Protein AF-A0A7W0ZD08-F1 (afdb_monomer_lite)

Sequence (83 aa):
MDRVVIEDMIPALEQEPGFQGGMNLVNGDDGNGMMIMPWETREQAEQPLSDYGPAFLQSLAKFAAISSGDRAPILVWEVNAKV

Structure (mmCIF, N/CA/C/O backbone):
data_AF-A0A7W0ZD08-F1
#
_entry.id   AF-A0A7W0ZD08-F1
#
loop_
_atom_site.group_PDB
_atom_site.id
_atom_site.type_symbol
_atom_site.label_atom_id
_atom_site.label_alt_id
_atom_site.label_comp_id
_atom_site.label_asym_id
_atom_site.label_entity_id
_atom_site.label_seq_id
_atom_site.pdbx_PDB_ins_code
_atom_site.Cartn_x
_atom_site.Cartn_y
_atom_site.Cartn_z
_atom_site.occupancy
_atom_site.B_iso_or_equiv
_atom_site.auth_seq_id
_atom_site.auth_comp_id
_atom_site.auth_asym_id
_atom_site.auth_atom_id
_atom_site.pdbx_PDB_model_num
ATOM 1 N N . MET A 1 1 ? 11.555 -3.330 -8.023 1.00 63.28 1 MET A N 1
ATOM 2 C CA . MET A 1 1 ? 10.326 -2.781 -7.415 1.00 63.28 1 MET A CA 1
ATOM 3 C C . MET A 1 1 ? 9.470 -3.907 -6.847 1.00 63.28 1 MET A C 1
ATOM 5 O O . MET A 1 1 ? 9.286 -3.947 -5.639 1.00 63.28 1 MET A O 1
ATOM 9 N N . ASP A 1 2 ? 9.082 -4.878 -7.677 1.00 67.06 2 ASP A N 1
ATOM 10 C CA . ASP A 1 2 ? 8.198 -6.003 -7.313 1.00 67.06 2 ASP A CA 1
ATOM 11 C C . ASP A 1 2 ? 8.645 -6.791 -6.084 1.00 67.06 2 ASP A C 1
ATOM 13 O O . ASP A 1 2 ? 7.842 -7.091 -5.209 1.00 67.06 2 ASP A O 1
ATOM 17 N N . ARG A 1 3 ? 9.948 -7.061 -5.967 1.00 73.69 3 ARG A N 1
ATOM 18 C CA . ARG A 1 3 ? 10.497 -7.806 -4.833 1.00 73.69 3 ARG A CA 1
ATOM 19 C C . ARG A 1 3 ? 10.274 -7.104 -3.488 1.00 73.69 3 ARG A C 1
ATOM 21 O O . ARG A 1 3 ? 9.881 -7.754 -2.538 1.00 73.69 3 ARG A O 1
ATOM 28 N N . VAL A 1 4 ? 10.458 -5.784 -3.414 1.00 74.44 4 VAL A N 1
ATOM 29 C CA . VAL A 1 4 ? 10.223 -5.017 -2.173 1.00 74.44 4 VAL A CA 1
ATOM 30 C C . VAL A 1 4 ? 8.735 -4.941 -1.846 1.00 74.44 4 VAL A C 1
ATOM 32 O O . VAL A 1 4 ? 8.346 -4.995 -0.686 1.00 74.44 4 VAL A O 1
ATOM 35 N N . VAL A 1 5 ? 7.880 -4.879 -2.862 1.00 76.00 5 VAL A N 1
ATOM 36 C CA . VAL A 1 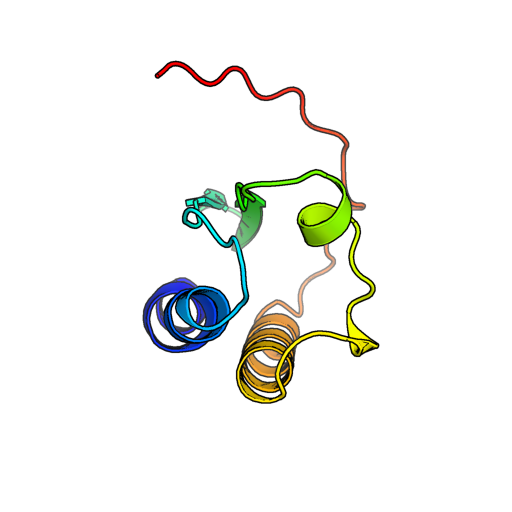5 ? 6.431 -4.920 -2.657 1.00 76.00 5 VAL A CA 1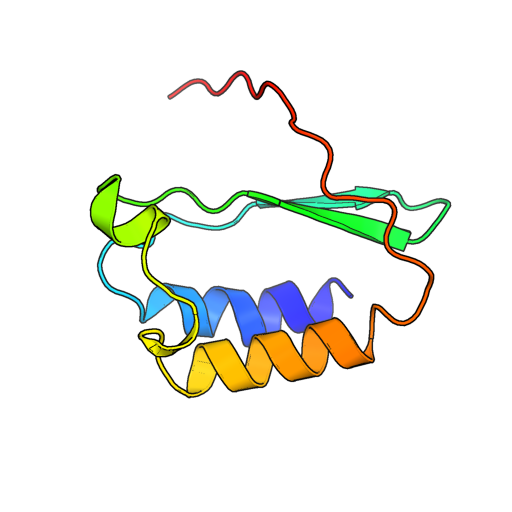
ATOM 37 C C . VAL A 1 5 ? 5.990 -6.267 -2.075 1.00 76.00 5 VAL A C 1
ATOM 39 O O . VAL A 1 5 ? 5.285 -6.290 -1.070 1.00 76.00 5 VAL A O 1
ATOM 42 N N . ILE A 1 6 ? 6.425 -7.370 -2.686 1.00 80.69 6 ILE A N 1
ATOM 43 C CA . ILE A 1 6 ? 5.998 -8.729 -2.330 1.00 80.69 6 ILE A CA 1
ATOM 44 C C . ILE A 1 6 ? 6.652 -9.208 -1.030 1.00 80.69 6 ILE A C 1
ATOM 46 O O . ILE A 1 6 ? 5.977 -9.805 -0.200 1.00 80.69 6 ILE A O 1
ATOM 50 N N . GLU A 1 7 ? 7.953 -8.974 -0.854 1.00 83.44 7 GLU A N 1
ATOM 51 C CA . GLU A 1 7 ? 8.715 -9.538 0.268 1.00 83.44 7 GLU A CA 1
ATOM 52 C C . GLU A 1 7 ? 8.701 -8.648 1.517 1.00 83.44 7 GLU A C 1
ATOM 54 O O . GLU A 1 7 ? 8.790 -9.177 2.620 1.00 83.44 7 GLU A O 1
ATOM 59 N N . ASP A 1 8 ? 8.565 -7.323 1.366 1.00 85.25 8 ASP A N 1
ATOM 60 C CA . ASP A 1 8 ? 8.659 -6.391 2.498 1.00 85.25 8 ASP A CA 1
ATOM 61 C C . ASP A 1 8 ? 7.334 -5.667 2.786 1.00 85.25 8 ASP A C 1
ATOM 63 O O . ASP A 1 8 ? 6.929 -5.543 3.943 1.00 85.25 8 ASP A O 1
ATOM 67 N N . MET A 1 9 ? 6.662 -5.130 1.763 1.00 83.56 9 MET A N 1
ATOM 68 C CA . MET A 1 9 ? 5.561 -4.185 1.979 1.00 83.56 9 MET A CA 1
ATOM 69 C C . MET A 1 9 ? 4.216 -4.868 2.244 1.00 83.56 9 MET A C 1
ATOM 71 O O . MET A 1 9 ? 3.538 -4.488 3.195 1.00 83.56 9 MET A O 1
ATOM 75 N N . ILE A 1 10 ? 3.845 -5.889 1.462 1.00 86.81 10 ILE A N 1
ATOM 76 C CA . ILE A 1 10 ? 2.612 -6.663 1.694 1.00 86.81 10 ILE A CA 1
ATOM 77 C C . ILE A 1 10 ? 2.640 -7.357 3.070 1.00 86.81 10 ILE A C 1
ATOM 79 O O . ILE A 1 10 ? 1.697 -7.147 3.829 1.00 86.81 10 ILE A O 1
ATOM 83 N N . PRO A 1 11 ? 3.712 -8.068 3.475 1.00 89.81 11 PRO A N 1
ATOM 84 C CA . PRO A 1 11 ? 3.763 -8.698 4.799 1.00 89.81 11 PRO A CA 1
ATOM 85 C C . PRO A 1 11 ? 3.732 -7.707 5.970 1.00 89.81 11 PRO A C 1
ATOM 87 O O . PRO A 1 11 ? 3.318 -8.052 7.077 1.00 89.81 11 PRO A O 1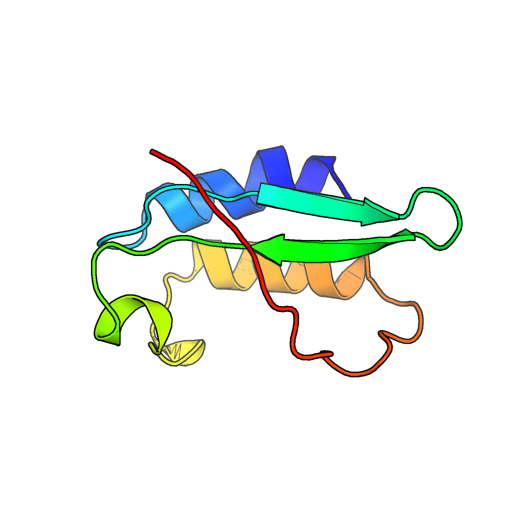
ATOM 90 N N . ALA A 1 12 ? 4.201 -6.472 5.759 1.00 88.75 12 ALA A N 1
ATOM 91 C CA . ALA A 1 12 ? 4.077 -5.416 6.757 1.00 88.75 12 ALA A CA 1
ATOM 92 C C . ALA A 1 12 ? 2.635 -4.894 6.853 1.00 88.75 12 ALA A C 1
ATOM 94 O O . ALA A 1 12 ? 2.143 -4.685 7.956 1.00 88.75 12 ALA A O 1
ATOM 95 N N . LEU A 1 13 ? 1.950 -4.734 5.718 1.00 88.25 13 LEU A N 1
ATOM 96 C CA . LEU A 1 13 ? 0.548 -4.312 5.665 1.00 88.25 13 LEU A CA 1
ATOM 97 C C . LEU A 1 13 ? -0.416 -5.370 6.214 1.00 88.25 13 LEU A C 1
ATOM 99 O O . LEU A 1 13 ? -1.406 -5.013 6.836 1.00 88.25 13 LEU A O 1
ATOM 103 N N . GLU A 1 14 ? -0.113 -6.661 6.063 1.00 90.50 14 GLU A N 1
ATOM 104 C CA . GLU A 1 14 ? -0.891 -7.757 6.671 1.00 90.50 14 GLU A CA 1
ATOM 105 C C . GLU A 1 14 ? -0.952 -7.688 8.206 1.00 90.50 14 GLU A C 1
ATOM 107 O O . GLU A 1 14 ? -1.810 -8.322 8.818 1.00 90.50 14 GLU A O 1
ATOM 112 N N . GLN A 1 15 ? -0.058 -6.921 8.836 1.00 90.56 15 GLN A N 1
ATOM 113 C CA . GLN A 1 15 ? -0.060 -6.689 10.281 1.00 90.56 15 GLN A CA 1
ATOM 114 C C . GLN A 1 15 ? -0.919 -5.482 10.688 1.00 90.56 15 GLN A C 1
ATOM 116 O O . GLN A 1 15 ? -1.190 -5.313 11.878 1.00 90.56 15 GLN A O 1
ATOM 121 N N . GLU A 1 16 ? -1.350 -4.651 9.735 1.00 90.62 16 GLU A N 1
ATOM 122 C CA . GLU A 1 16 ? -2.166 -3.470 10.004 1.00 90.62 16 GLU A CA 1
ATOM 123 C C . GLU A 1 16 ? -3.649 -3.851 10.176 1.00 90.62 16 GLU A C 1
ATOM 125 O O . GLU A 1 16 ? -4.203 -4.605 9.366 1.00 90.62 16 GLU A O 1
ATOM 130 N N . PRO A 1 17 ? -4.340 -3.328 11.207 1.00 89.31 17 PRO A N 1
ATOM 131 C CA . PRO A 1 17 ? -5.751 -3.620 11.427 1.00 89.31 17 PRO A CA 1
ATOM 132 C C . PRO A 1 17 ? -6.627 -3.238 10.228 1.00 89.31 17 PRO A C 1
ATOM 134 O O . PRO A 1 17 ? -6.675 -2.081 9.818 1.00 89.31 17 PRO A O 1
ATOM 137 N N . GLY A 1 18 ? -7.370 -4.216 9.707 1.00 88.75 18 GLY A N 1
ATOM 138 C CA . GLY A 1 18 ? -8.346 -4.008 8.638 1.00 88.75 18 GLY A CA 1
ATOM 139 C C . GLY A 1 18 ? -7.774 -3.993 7.223 1.00 88.75 18 GLY A C 1
ATOM 140 O O . GLY A 1 18 ? -8.540 -3.788 6.284 1.00 88.75 18 GLY A O 1
ATOM 141 N N . PHE A 1 19 ? -6.479 -4.251 7.027 1.00 91.19 19 PHE A N 1
ATOM 142 C CA . PHE A 1 19 ? -5.919 -4.447 5.688 1.00 91.19 19 PHE A CA 1
ATOM 143 C C . PHE A 1 19 ? -6.553 -5.668 4.998 1.00 91.19 19 PHE A C 1
ATOM 145 O O . PHE A 1 19 ? -6.629 -6.748 5.583 1.00 91.19 19 PHE A O 1
ATOM 152 N N . GLN A 1 20 ? -7.010 -5.509 3.750 1.00 90.62 20 GLN A N 1
ATOM 153 C CA . GLN A 1 20 ? -7.712 -6.564 2.994 1.00 90.62 20 GLN A CA 1
ATOM 154 C C . GLN A 1 20 ? -6.928 -7.064 1.769 1.00 90.62 20 GLN A C 1
ATOM 156 O O . GLN A 1 20 ? -7.441 -7.854 0.976 1.00 90.62 20 GLN A O 1
ATOM 161 N N . GLY A 1 21 ? -5.690 -6.603 1.589 1.00 86.81 21 GLY A N 1
ATOM 162 C CA . GLY A 1 21 ? -4.822 -6.997 0.484 1.00 86.81 21 GLY A CA 1
ATOM 163 C C . GLY A 1 21 ? -4.240 -5.808 -0.269 1.00 86.81 21 GLY A C 1
ATOM 164 O O . GLY A 1 21 ? -4.546 -4.650 0.002 1.00 86.81 21 GLY A O 1
ATOM 165 N N . GLY A 1 22 ? -3.370 -6.098 -1.232 1.00 84.44 22 GLY A N 1
ATOM 166 C CA . GLY A 1 22 ? -2.699 -5.082 -2.034 1.00 84.44 22 GLY A CA 1
ATOM 167 C C . GLY A 1 22 ? -2.553 -5.529 -3.479 1.00 84.44 22 GLY A C 1
ATOM 168 O O . GLY A 1 22 ? -2.113 -6.645 -3.751 1.00 84.44 22 GLY A O 1
ATOM 169 N N . MET A 1 23 ? -2.898 -4.645 -4.410 1.00 80.94 23 MET A N 1
ATOM 170 C CA . MET A 1 23 ? -2.649 -4.833 -5.834 1.00 80.94 23 MET A CA 1
ATOM 171 C C . MET A 1 23 ? -1.652 -3.782 -6.304 1.00 80.94 23 MET A C 1
ATOM 173 O O . MET A 1 23 ? -1.926 -2.586 -6.234 1.00 80.94 23 MET A O 1
ATOM 177 N N . ASN A 1 24 ? -0.501 -4.230 -6.795 1.00 77.81 24 ASN A N 1
ATOM 178 C CA . ASN A 1 24 ? 0.508 -3.358 -7.381 1.00 77.81 24 ASN A CA 1
ATOM 179 C C . ASN A 1 24 ? 0.407 -3.409 -8.907 1.00 77.81 24 ASN A C 1
ATOM 181 O O . ASN A 1 24 ? 0.577 -4.467 -9.509 1.00 77.81 24 ASN A O 1
ATOM 185 N N . LEU A 1 25 ? 0.127 -2.266 -9.520 1.00 76.94 25 LEU A N 1
ATOM 186 C CA . LEU A 1 25 ? 0.093 -2.072 -10.961 1.00 76.94 25 LEU A CA 1
ATOM 187 C C . LEU A 1 25 ? 1.386 -1.377 -11.367 1.00 76.94 25 LEU A C 1
ATOM 189 O O . LEU A 1 25 ? 1.651 -0.274 -10.897 1.00 76.94 25 LEU A O 1
ATOM 193 N N . VAL A 1 26 ? 2.182 -2.012 -12.222 1.00 74.19 26 VAL A N 1
ATOM 194 C CA . VAL A 1 26 ? 3.460 -1.468 -12.696 1.00 74.19 26 VAL A CA 1
ATOM 195 C C . VAL A 1 26 ? 3.404 -1.320 -14.208 1.00 74.19 26 VAL A C 1
ATOM 197 O O . VAL A 1 26 ? 3.011 -2.248 -14.913 1.00 74.19 26 VAL A O 1
ATOM 200 N N . ASN A 1 27 ? 3.804 -0.156 -14.704 1.00 71.00 27 ASN A N 1
ATOM 201 C CA . ASN A 1 27 ? 4.086 0.056 -16.109 1.00 71.00 27 ASN A CA 1
ATOM 202 C C . ASN A 1 27 ? 5.508 -0.443 -16.409 1.00 71.00 27 ASN A C 1
ATOM 204 O O . ASN A 1 27 ? 6.487 0.051 -15.851 1.00 71.00 27 ASN A O 1
ATOM 208 N N . GLY A 1 28 ? 5.617 -1.449 -17.279 1.00 66.62 28 GLY A N 1
ATOM 209 C CA . GLY A 1 28 ? 6.894 -2.070 -17.633 1.00 66.62 28 GLY A CA 1
ATOM 210 C C . GLY A 1 28 ? 7.823 -1.175 -18.458 1.00 66.62 28 GLY A C 1
ATOM 211 O O . GLY A 1 28 ? 9.026 -1.425 -18.471 1.00 66.62 28 GLY A O 1
ATOM 212 N N . ASP A 1 29 ? 7.287 -0.140 -19.110 1.00 67.12 29 ASP A N 1
ATOM 213 C CA . ASP A 1 29 ? 8.053 0.709 -20.029 1.00 67.12 29 ASP A CA 1
ATOM 214 C C . ASP A 1 29 ? 8.817 1.827 -19.306 1.00 67.12 29 ASP A C 1
ATOM 216 O O . ASP A 1 29 ? 9.946 2.152 -19.671 1.00 67.12 29 ASP A O 1
ATOM 220 N N . ASP A 1 30 ? 8.210 2.416 -18.274 1.00 68.56 30 ASP A N 1
ATOM 221 C CA . ASP A 1 30 ? 8.766 3.555 -17.530 1.00 68.56 30 ASP A CA 1
ATOM 222 C C . ASP A 1 30 ? 9.006 3.252 -16.040 1.00 68.56 30 ASP A C 1
ATOM 224 O O . ASP A 1 30 ? 9.575 4.075 -15.323 1.00 68.56 30 ASP A O 1
ATOM 228 N N . GLY A 1 31 ? 8.604 2.069 -15.563 1.00 65.56 31 GLY A N 1
ATOM 229 C CA . GLY A 1 31 ? 8.744 1.663 -14.167 1.00 65.56 31 GLY A CA 1
ATOM 230 C C . GLY A 1 31 ? 7.795 2.379 -13.203 1.00 65.56 31 GLY A C 1
ATOM 231 O O . GLY A 1 31 ? 7.946 2.230 -11.986 1.00 65.56 31 GLY A O 1
ATOM 232 N N . ASN A 1 32 ? 6.818 3.143 -13.702 1.00 71.12 32 ASN A N 1
ATOM 233 C CA . ASN A 1 32 ? 5.816 3.781 -12.857 1.00 71.12 32 ASN A CA 1
ATOM 234 C C . ASN A 1 32 ? 4.918 2.734 -12.204 1.00 71.12 32 ASN A C 1
ATOM 236 O O . ASN A 1 32 ? 4.518 1.754 -12.826 1.00 71.12 32 ASN A O 1
ATOM 240 N N . GLY A 1 33 ? 4.575 2.956 -10.936 1.00 72.56 33 GLY A N 1
ATOM 241 C CA . GLY A 1 33 ? 3.790 2.012 -10.154 1.00 72.56 33 GLY A CA 1
ATOM 242 C C . GLY A 1 33 ? 2.698 2.688 -9.338 1.00 72.56 33 GLY A C 1
ATOM 243 O O . GLY A 1 33 ? 2.961 3.682 -8.653 1.00 72.56 33 GLY A O 1
ATOM 244 N N . MET A 1 34 ? 1.500 2.111 -9.374 1.00 77.31 34 MET A N 1
ATOM 245 C CA . MET A 1 34 ? 0.378 2.449 -8.505 1.00 77.31 34 MET A CA 1
ATOM 246 C C . MET A 1 34 ? 0.015 1.234 -7.662 1.00 77.31 34 MET A C 1
ATOM 248 O O . MET A 1 34 ? -0.197 0.147 -8.190 1.00 77.31 34 MET A O 1
ATOM 252 N N . MET A 1 35 ? -0.114 1.435 -6.356 1.00 78.88 35 MET A N 1
ATOM 253 C CA . MET A 1 35 ? -0.635 0.412 -5.465 1.00 78.88 35 MET A CA 1
ATOM 254 C C . MET A 1 35 ? -2.046 0.772 -5.011 1.00 78.88 35 MET A C 1
ATOM 256 O O . MET A 1 35 ? -2.299 1.901 -4.597 1.00 78.88 35 MET A O 1
ATOM 260 N N . ILE A 1 36 ? -2.942 -0.208 -5.065 1.00 83.94 36 ILE A N 1
ATOM 261 C CA . ILE A 1 36 ? -4.303 -0.138 -4.537 1.00 83.94 36 ILE A CA 1
ATOM 262 C C . ILE A 1 36 ? -4.368 -1.047 -3.311 1.00 83.94 36 ILE A C 1
ATOM 264 O O . ILE A 1 36 ? -4.019 -2.224 -3.399 1.00 83.94 36 ILE A O 1
ATOM 268 N N . MET A 1 37 ? -4.815 -0.501 -2.181 1.00 86.44 37 MET A N 1
ATOM 269 C CA . MET A 1 37 ? -4.912 -1.205 -0.899 1.00 86.44 37 MET A CA 1
ATOM 270 C C . MET A 1 37 ? -6.349 -1.107 -0.378 1.00 86.44 37 MET A C 1
ATOM 272 O O . MET A 1 37 ? -6.734 -0.041 0.105 1.00 86.44 37 MET A O 1
ATOM 276 N N . PRO A 1 38 ? -7.180 -2.152 -0.522 1.00 87.38 38 PRO A N 1
ATOM 277 C CA . PRO A 1 38 ? -8.461 -2.222 0.167 1.00 87.38 38 PRO A CA 1
ATOM 278 C C . PRO A 1 38 ? -8.284 -2.308 1.689 1.00 87.38 38 PRO A C 1
ATOM 280 O O . PRO A 1 38 ? -7.432 -3.037 2.200 1.00 87.38 38 PRO A O 1
ATOM 283 N N . TRP A 1 39 ? -9.157 -1.594 2.393 1.00 88.94 39 TRP A N 1
ATOM 284 C CA . TRP A 1 39 ? -9.280 -1.600 3.848 1.00 88.94 39 TRP A CA 1
ATOM 285 C C . TRP A 1 39 ? -10.718 -1.925 4.243 1.00 88.94 39 TRP A C 1
ATOM 287 O O . TRP A 1 39 ? -11.647 -1.685 3.468 1.00 88.94 39 TRP A O 1
ATOM 297 N N . GLU A 1 40 ? -10.898 -2.471 5.441 1.00 91.88 40 GLU A N 1
ATOM 298 C CA . GLU A 1 40 ? -12.209 -2.822 5.987 1.00 91.88 40 GLU A CA 1
ATOM 299 C C . GLU A 1 40 ? -13.069 -1.576 6.235 1.00 91.88 40 GLU A C 1
ATOM 301 O O . GLU A 1 40 ? -14.266 -1.586 5.935 1.00 91.88 40 GLU A O 1
ATOM 306 N N . THR A 1 41 ? -12.469 -0.481 6.715 1.00 90.88 41 THR A N 1
ATOM 307 C CA . THR A 1 41 ? -13.173 0.791 6.923 1.00 90.88 41 THR A CA 1
ATOM 308 C C . THR A 1 41 ? -12.476 1.978 6.263 1.00 90.88 41 THR A C 1
ATOM 310 O O . THR A 1 41 ? -11.280 1.961 5.959 1.00 90.88 41 THR A O 1
ATOM 313 N N . ARG A 1 42 ? -13.244 3.053 6.044 1.00 87.12 42 ARG A N 1
ATOM 314 C CA . ARG A 1 42 ? -12.718 4.319 5.517 1.00 87.12 42 ARG A CA 1
ATOM 315 C C . ARG A 1 42 ? -11.697 4.930 6.471 1.00 87.12 42 ARG A C 1
ATOM 317 O O . ARG A 1 42 ? -10.679 5.429 6.018 1.00 87.12 42 ARG A O 1
ATOM 324 N N . GLU A 1 43 ? -11.963 4.879 7.770 1.00 89.06 43 GLU A N 1
ATOM 325 C CA . GLU A 1 43 ? -11.101 5.462 8.798 1.00 89.06 43 GLU A CA 1
ATOM 326 C C . GLU A 1 43 ? -9.708 4.823 8.784 1.00 89.06 43 GLU A C 1
ATOM 328 O O . GLU A 1 43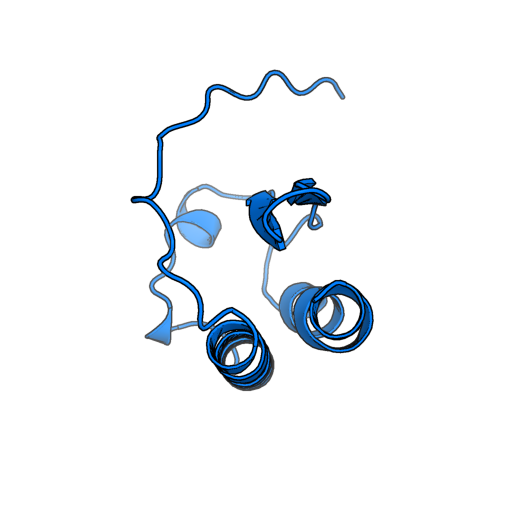 ? -8.714 5.529 8.926 1.00 89.06 43 GLU A O 1
ATOM 333 N N . GLN A 1 44 ? -9.629 3.510 8.549 1.00 86.44 44 GLN A N 1
ATOM 334 C CA . GLN A 1 44 ? -8.358 2.800 8.379 1.00 86.44 44 GLN A CA 1
ATOM 335 C C . GLN A 1 44 ? -7.640 3.226 7.089 1.00 86.44 44 GLN A C 1
ATOM 337 O O . GLN A 1 44 ? -6.439 3.482 7.105 1.00 86.44 44 GLN A O 1
ATOM 342 N N . ALA A 1 45 ? -8.375 3.374 5.981 1.00 85.69 45 ALA A N 1
ATOM 343 C CA . ALA A 1 45 ? -7.807 3.835 4.710 1.00 85.69 45 ALA A CA 1
ATOM 344 C C . ALA A 1 45 ? -7.296 5.287 4.761 1.00 85.69 45 ALA A C 1
ATOM 346 O O . ALA A 1 45 ? -6.349 5.637 4.057 1.00 85.69 45 ALA A O 1
ATOM 347 N N . GLU A 1 46 ? -7.931 6.136 5.570 1.00 85.94 46 GLU A N 1
ATOM 348 C CA . GLU A 1 46 ? -7.604 7.559 5.730 1.00 85.94 46 GLU A CA 1
ATOM 349 C C . GLU A 1 46 ? -6.605 7.821 6.870 1.00 85.94 46 GLU A C 1
ATOM 351 O O . GLU A 1 46 ? -6.259 8.976 7.137 1.00 85.94 46 GLU A O 1
ATOM 356 N N . GLN A 1 47 ? -6.118 6.768 7.533 1.00 86.00 47 GLN A N 1
ATOM 357 C CA . GLN A 1 47 ? -5.183 6.884 8.644 1.00 86.00 47 GLN A CA 1
ATOM 358 C C . GLN A 1 47 ? -3.888 7.612 8.215 1.00 86.00 47 GLN A C 1
ATOM 360 O O . GLN A 1 47 ? -3.308 7.288 7.171 1.00 86.00 47 GLN A O 1
ATOM 365 N N . PRO A 1 48 ? -3.382 8.575 9.011 1.00 86.69 48 PRO A N 1
ATOM 366 C CA . PRO A 1 48 ? -2.099 9.218 8.754 1.00 86.69 48 PRO A CA 1
ATOM 367 C C . PRO A 1 48 ? -0.947 8.211 8.704 1.00 86.69 48 PRO A C 1
ATOM 369 O O . PRO A 1 48 ? -0.881 7.288 9.511 1.00 86.69 48 PRO A O 1
ATOM 372 N N . LEU A 1 49 ? 0.036 8.441 7.823 1.00 82.44 49 LEU A N 1
ATOM 373 C CA . LEU A 1 49 ? 1.227 7.583 7.732 1.00 82.44 49 LEU A CA 1
ATOM 374 C C . LEU A 1 49 ? 1.951 7.424 9.081 1.00 82.44 49 LEU A C 1
ATOM 376 O O . LEU A 1 49 ? 2.488 6.359 9.350 1.00 82.44 49 LEU A O 1
ATOM 380 N N . SER A 1 50 ? 1.945 8.448 9.941 1.00 84.19 50 SER A N 1
ATOM 381 C CA . SER A 1 50 ? 2.572 8.403 11.272 1.00 84.19 50 SER A CA 1
ATOM 382 C C . SER A 1 50 ? 2.025 7.316 12.192 1.00 84.19 50 SER A C 1
ATOM 384 O O . SER A 1 50 ? 2.709 6.938 13.140 1.00 84.19 50 SER A O 1
ATOM 386 N N . ASP A 1 51 ? 0.812 6.843 11.921 1.00 87.31 51 ASP A N 1
ATOM 387 C CA . ASP A 1 51 ? 0.071 5.966 12.820 1.00 87.31 51 ASP A CA 1
ATOM 388 C C . ASP A 1 51 ? 0.210 4.491 12.404 1.00 87.31 51 ASP A C 1
ATOM 390 O O . ASP A 1 51 ? -0.236 3.599 13.121 1.00 87.31 51 ASP A O 1
ATOM 394 N N . TYR A 1 52 ? 0.857 4.228 11.262 1.00 86.38 52 TYR A N 1
ATOM 395 C CA . TYR A 1 52 ? 1.189 2.880 10.806 1.00 86.38 52 TYR A CA 1
ATOM 396 C C . TYR A 1 52 ? 2.345 2.275 11.603 1.00 86.38 52 TYR A C 1
ATOM 398 O O . TYR A 1 52 ? 3.227 2.969 12.126 1.00 86.38 52 TYR A O 1
ATOM 406 N N . GLY A 1 53 ? 2.395 0.946 11.624 1.00 87.25 53 GLY A N 1
ATOM 407 C CA . GLY A 1 53 ? 3.455 0.190 12.259 1.00 87.25 53 GLY A CA 1
ATOM 408 C C . GLY A 1 53 ? 4.849 0.489 11.682 1.00 87.25 53 GLY A C 1
ATOM 409 O O . GLY A 1 53 ? 5.023 0.757 10.485 1.00 87.25 53 GLY A O 1
ATOM 410 N N . PRO A 1 54 ? 5.904 0.379 12.512 1.00 88.00 54 PRO A N 1
ATOM 411 C CA . PRO A 1 54 ? 7.274 0.676 12.098 1.00 88.00 54 PRO A CA 1
ATOM 412 C C . PRO A 1 54 ? 7.768 -0.233 10.965 1.00 88.00 54 PRO A C 1
ATOM 414 O O . PRO A 1 54 ? 8.617 0.184 10.179 1.00 88.00 54 PRO A O 1
ATOM 417 N N . ALA A 1 55 ? 7.236 -1.455 10.857 1.00 86.62 55 ALA A N 1
ATOM 418 C CA . ALA A 1 55 ? 7.551 -2.370 9.766 1.00 86.62 55 ALA A CA 1
ATOM 419 C C . ALA A 1 55 ? 7.100 -1.800 8.413 1.00 86.62 55 ALA A C 1
ATOM 421 O O . ALA A 1 55 ? 7.896 -1.748 7.474 1.00 86.62 55 ALA A O 1
ATOM 422 N N . PHE A 1 56 ? 5.865 -1.295 8.331 1.00 85.94 56 PHE A N 1
ATOM 423 C CA . PHE A 1 56 ? 5.346 -0.698 7.105 1.00 85.94 56 PHE A CA 1
ATOM 424 C C . PHE A 1 56 ? 6.131 0.555 6.719 1.00 85.94 56 PHE A C 1
ATOM 426 O O . PHE A 1 56 ? 6.546 0.692 5.569 1.00 85.94 56 PHE A O 1
ATOM 433 N N . LEU A 1 57 ? 6.427 1.428 7.685 1.00 86.56 57 LEU A N 1
ATOM 434 C CA . LEU A 1 57 ? 7.195 2.652 7.435 1.00 86.56 57 LEU A CA 1
ATOM 435 C C . LEU A 1 57 ? 8.611 2.372 6.915 1.00 86.56 57 LEU A C 1
ATOM 437 O O . LEU A 1 57 ? 9.095 3.073 6.022 1.00 86.56 57 LEU A O 1
ATOM 441 N N . GLN A 1 58 ? 9.267 1.324 7.416 1.00 87.25 58 GLN A N 1
ATOM 442 C CA . GLN A 1 58 ? 10.570 0.888 6.905 1.00 87.25 58 GLN A CA 1
ATOM 443 C C . GLN A 1 58 ? 10.470 0.344 5.475 1.00 87.25 58 GLN A C 1
ATOM 445 O O . GLN A 1 58 ? 11.292 0.701 4.625 1.00 87.25 58 GLN A O 1
ATOM 450 N N . SER A 1 59 ? 9.463 -0.482 5.185 1.00 84.06 59 SER A N 1
ATOM 451 C CA . SER A 1 59 ? 9.215 -1.008 3.836 1.00 84.06 59 SER A CA 1
ATOM 452 C C . SER A 1 59 ? 8.889 0.109 2.838 1.00 84.06 59 SER A C 1
ATOM 454 O O . SER A 1 59 ? 9.437 0.132 1.733 1.00 84.06 59 SER A O 1
ATOM 456 N N . LEU A 1 60 ? 8.083 1.091 3.248 1.00 83.44 60 LEU A N 1
ATOM 457 C CA . LEU A 1 60 ? 7.749 2.267 2.447 1.00 83.44 60 LEU A CA 1
ATOM 458 C C . LEU A 1 60 ? 8.992 3.111 2.131 1.00 83.44 60 LEU A C 1
ATOM 460 O O . LEU A 1 60 ? 9.166 3.544 0.991 1.00 83.44 60 LEU A O 1
ATOM 464 N N . ALA A 1 61 ? 9.891 3.301 3.100 1.00 81.88 61 ALA A N 1
ATOM 465 C CA . ALA A 1 61 ? 11.148 4.019 2.888 1.00 81.88 61 ALA A CA 1
ATOM 466 C C . ALA A 1 61 ? 12.075 3.297 1.892 1.00 81.88 61 ALA A C 1
ATOM 468 O O . ALA A 1 61 ? 12.634 3.935 0.997 1.00 81.88 61 ALA A O 1
ATOM 469 N N . LYS A 1 62 ? 12.201 1.964 1.992 1.00 78.69 62 LYS A N 1
ATOM 470 C CA . LYS A 1 62 ? 12.951 1.150 1.015 1.00 78.69 62 LYS A CA 1
ATOM 471 C C . LYS A 1 62 ? 12.363 1.277 -0.388 1.00 78.69 62 LYS A C 1
ATOM 473 O O . LYS A 1 62 ? 13.098 1.411 -1.362 1.00 78.69 62 LYS A O 1
ATOM 478 N N . PHE A 1 63 ? 11.039 1.248 -0.489 1.00 74.94 63 PHE A N 1
ATOM 479 C CA . PHE A 1 63 ? 10.337 1.393 -1.755 1.00 74.94 63 PHE A CA 1
ATOM 480 C C . PHE A 1 63 ? 10.538 2.789 -2.366 1.00 74.94 63 PHE A C 1
ATOM 482 O O . PHE A 1 63 ? 10.865 2.886 -3.548 1.00 74.94 63 PHE A O 1
ATOM 489 N N . ALA A 1 64 ? 10.445 3.856 -1.565 1.00 72.94 64 ALA A N 1
ATOM 490 C CA . ALA A 1 64 ? 10.701 5.229 -2.006 1.00 72.94 64 ALA A CA 1
ATOM 491 C C . ALA A 1 64 ? 12.149 5.442 -2.488 1.00 72.94 64 ALA A C 1
ATOM 493 O O . ALA A 1 64 ? 12.374 6.143 -3.473 1.00 72.94 64 ALA A O 1
ATOM 494 N N . ALA A 1 65 ? 13.126 4.799 -1.840 1.00 68.06 65 ALA A N 1
ATOM 495 C CA . ALA A 1 65 ? 14.527 4.840 -2.260 1.00 68.06 65 ALA A CA 1
ATOM 496 C C . ALA A 1 65 ? 14.772 4.153 -3.617 1.00 68.06 65 ALA A C 1
ATOM 498 O O . ALA A 1 65 ? 15.707 4.508 -4.326 1.00 68.06 65 ALA A O 1
ATOM 499 N N . ILE A 1 66 ? 13.933 3.178 -3.982 1.00 64.12 66 ILE A N 1
ATOM 500 C CA . ILE A 1 66 ? 13.999 2.469 -5.269 1.00 64.12 66 ILE A CA 1
ATOM 501 C C . ILE A 1 66 ? 13.185 3.199 -6.345 1.00 64.12 66 ILE A C 1
ATOM 503 O O . ILE A 1 66 ? 13.503 3.091 -7.526 1.00 64.12 66 ILE A O 1
ATOM 507 N N . SER A 1 67 ? 12.161 3.968 -5.962 1.00 61.78 67 SER A N 1
ATOM 508 C CA . SER A 1 67 ? 11.311 4.732 -6.882 1.00 61.78 67 SER A CA 1
ATOM 509 C C . SER A 1 67 ? 11.894 6.100 -7.267 1.00 61.78 67 SER A C 1
ATOM 511 O O . SER A 1 67 ? 11.132 7.014 -7.578 1.00 61.78 67 SER A O 1
ATOM 513 N N . SER A 1 68 ? 13.216 6.288 -7.200 1.00 54.66 68 SER A N 1
ATOM 514 C CA . SER A 1 68 ? 13.886 7.549 -7.538 1.00 54.66 68 SER A CA 1
ATOM 515 C C . SER A 1 68 ? 13.931 7.764 -9.058 1.00 54.66 68 SER A C 1
ATOM 517 O O . SER A 1 68 ? 14.964 7.589 -9.704 1.00 54.66 68 SER A O 1
ATOM 519 N N . GLY A 1 69 ? 12.782 8.124 -9.615 1.00 50.88 69 GLY A N 1
ATOM 520 C CA . GLY A 1 69 ? 12.565 8.665 -10.952 1.00 50.88 69 GLY A CA 1
ATOM 521 C C . GLY A 1 69 ? 11.239 9.415 -10.890 1.00 50.88 69 GLY A C 1
ATOM 522 O O . GLY A 1 69 ? 10.293 8.881 -10.318 1.00 50.88 69 GLY A O 1
ATOM 523 N N . ASP A 1 70 ? 11.216 10.671 -11.342 1.00 53.03 70 ASP A N 1
ATOM 524 C CA . ASP A 1 70 ? 10.136 11.647 -11.143 1.00 53.03 70 ASP A CA 1
ATOM 525 C C . ASP A 1 70 ? 8.737 11.018 -11.162 1.00 53.03 70 ASP A C 1
ATOM 527 O O . ASP A 1 70 ? 8.153 10.769 -12.218 1.00 53.03 70 ASP A O 1
ATOM 531 N N . ARG A 1 71 ? 8.185 10.756 -9.969 1.00 53.22 71 ARG A N 1
ATOM 532 C CA . ARG A 1 71 ? 6.811 10.281 -9.837 1.00 53.22 71 ARG A CA 1
ATOM 533 C C . ARG A 1 71 ? 5.907 11.390 -10.346 1.00 53.22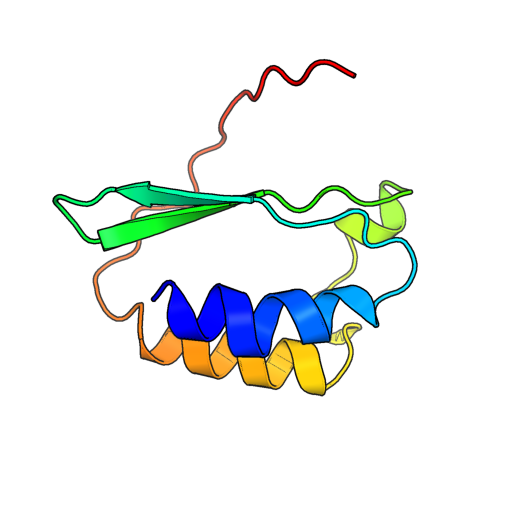 71 ARG A C 1
ATOM 535 O O . ARG A 1 71 ? 5.757 12.421 -9.687 1.00 53.22 71 ARG A O 1
ATOM 542 N N . ALA A 1 72 ? 5.313 11.167 -11.516 1.00 50.19 72 ALA A N 1
ATOM 543 C CA . ALA A 1 72 ? 4.211 11.980 -11.999 1.00 50.19 72 ALA A CA 1
ATOM 544 C C . ALA A 1 72 ? 3.175 12.126 -10.865 1.00 50.19 72 ALA A C 1
ATOM 546 O O . ALA A 1 72 ? 3.004 11.186 -10.077 1.00 50.19 72 ALA A O 1
ATOM 547 N N . PRO A 1 73 ? 2.532 13.300 -10.726 1.00 49.56 73 PRO A N 1
ATOM 548 C CA . PRO A 1 73 ? 1.620 13.569 -9.622 1.00 49.56 73 PRO A CA 1
ATOM 549 C C . PRO A 1 73 ? 0.594 12.446 -9.483 1.00 49.56 73 PRO A C 1
ATOM 551 O O . PRO A 1 73 ? 0.185 11.856 -10.482 1.00 49.56 73 PRO A O 1
ATOM 554 N N . ILE A 1 74 ? 0.191 12.165 -8.241 1.00 48.66 74 ILE A N 1
ATOM 555 C CA . ILE A 1 74 ? -0.844 11.181 -7.917 1.00 48.66 74 ILE A CA 1
ATOM 556 C C . ILE A 1 74 ? -2.109 11.584 -8.683 1.00 48.66 74 ILE A C 1
ATOM 558 O O . ILE A 1 74 ? -2.836 12.493 -8.286 1.00 48.66 74 ILE A O 1
ATOM 562 N N . LEU A 1 75 ? -2.322 10.952 -9.835 1.00 46.47 75 LEU A N 1
ATOM 563 C CA . LEU A 1 75 ? -3.545 11.077 -10.606 1.00 46.47 75 LEU A CA 1
ATOM 564 C C . LEU A 1 75 ? -4.655 10.401 -9.795 1.00 46.47 75 LEU A C 1
ATOM 566 O O . LEU A 1 75 ? -4.420 9.407 -9.110 1.00 46.47 75 LEU A O 1
ATOM 570 N N . VAL A 1 76 ? -5.866 10.944 -9.854 1.00 50.12 76 VAL A N 1
ATOM 571 C CA . VAL A 1 76 ? -7.060 10.266 -9.342 1.00 50.12 76 VAL A CA 1
ATOM 572 C C . VAL A 1 76 ? -7.492 9.264 -10.412 1.00 50.12 76 VAL A C 1
ATOM 574 O O . VAL A 1 76 ? -7.724 9.661 -11.551 1.00 50.12 76 VAL A O 1
ATOM 577 N N . TRP A 1 77 ? -7.561 7.975 -10.071 1.00 47.69 77 TRP A N 1
ATOM 578 C CA . TRP A 1 77 ? -7.998 6.911 -10.984 1.00 47.69 77 TRP A CA 1
ATOM 579 C C . 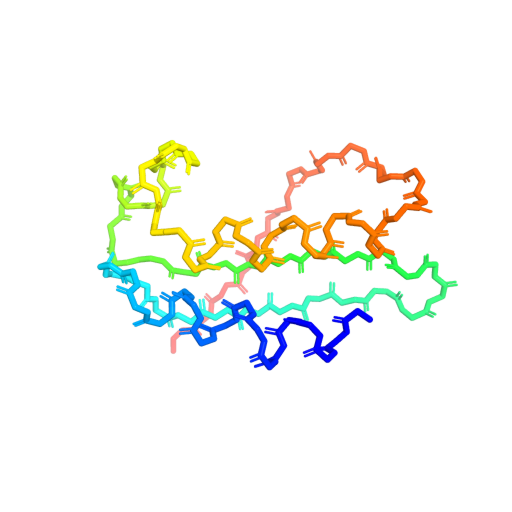TRP A 1 77 ? -9.364 6.395 -10.531 1.00 47.69 77 TRP A C 1
ATOM 581 O O . TRP A 1 77 ? -9.542 6.056 -9.362 1.00 47.69 77 TRP A O 1
ATOM 591 N N . GLU A 1 78 ? -10.324 6.304 -11.451 1.00 45.34 78 GLU A N 1
ATOM 592 C CA . GLU A 1 78 ? -11.582 5.593 -11.211 1.00 45.34 78 GLU A CA 1
ATOM 593 C C . GLU A 1 78 ? -11.358 4.092 -11.425 1.00 45.34 78 GLU A C 1
ATOM 595 O O . GLU A 1 78 ? -11.000 3.649 -12.518 1.00 45.34 78 GLU A O 1
ATOM 600 N N . VAL A 1 79 ? -11.549 3.298 -10.371 1.00 49.16 79 VAL A N 1
ATOM 601 C CA . VAL A 1 79 ? -11.351 1.845 -10.401 1.00 49.16 79 VAL A CA 1
ATOM 602 C C . VAL A 1 79 ? -12.709 1.154 -10.332 1.00 49.16 79 VAL A C 1
ATOM 604 O O . VAL A 1 79 ? -13.471 1.362 -9.392 1.00 49.16 79 VAL A O 1
ATOM 607 N N . ASN A 1 80 ? -13.001 0.294 -11.310 1.00 46.69 80 ASN A N 1
ATOM 608 C CA . ASN A 1 80 ? -14.152 -0.607 -11.265 1.00 46.69 80 ASN A CA 1
ATOM 609 C C . ASN A 1 80 ? -13.697 -1.959 -10.699 1.00 46.69 80 ASN A C 1
ATOM 611 O O . ASN A 1 80 ? -12.945 -2.676 -11.358 1.00 46.69 80 ASN A O 1
ATOM 615 N N . ALA A 1 81 ? -14.149 -2.311 -9.495 1.00 50.78 81 ALA A N 1
ATOM 616 C CA . ALA A 1 81 ? -13.894 -3.612 -8.874 1.00 50.78 81 ALA A CA 1
ATOM 617 C C . ALA A 1 81 ? -15.194 -4.429 -8.772 1.00 50.78 81 ALA A C 1
ATOM 619 O O . ALA A 1 81 ? -16.274 -3.870 -8.577 1.00 50.78 81 ALA A O 1
ATOM 620 N N . LYS A 1 82 ? -15.092 -5.757 -8.904 1.00 36.47 82 LYS A N 1
ATOM 621 C CA . LYS A 1 82 ? -16.204 -6.708 -8.761 1.00 36.47 82 LYS A CA 1
ATOM 622 C C . LYS A 1 82 ? -15.831 -7.763 -7.715 1.00 36.47 82 LYS A C 1
ATOM 624 O O . LYS A 1 82 ? -14.698 -8.237 -7.741 1.00 36.47 82 LYS A O 1
ATOM 629 N N . VAL A 1 83 ? -16.779 -8.102 -6.837 1.00 46.44 83 VAL A N 1
ATOM 630 C CA . VAL A 1 83 ? -16.679 -9.192 -5.845 1.00 46.44 83 VAL A CA 1
ATOM 631 C C . VAL A 1 83 ? -17.100 -10.518 -6.470 1.00 46.44 83 VAL A C 1
ATOM 633 O O . VAL A 1 83 ? -18.091 -10.508 -7.244 1.00 46.44 83 VAL A O 1
#

Radius of gyration: 13.15 Å; chains: 1; bounding box: 31×23×33 Å

Secondary structure (DSSP, 8-state):
-HHHIIIIIHHHHTTSTTB---EEEE-TTT--EEEE--BSSHHHHT--GGGS-HHHHHHHHHHHHH--S--------------

pLDDT: mean 75.18, std 14.99, range [36.47, 91.88]

Foldseek 3Di:
DVCLCVPQQQVQQVPQAFWPGKDWDADPPQRAIDMDIDGNDPCSVPDDPVPGDPSNVVSVVVVVVVPPDDHDPDDDDDDDDDD